Protein AF-A0A2S9G5M2-F1 (afdb_monomer)

Solvent-accessible surface area (backbone atoms only — not comparable to full-atom values): 5401 Å² total; per-residue (Å²): 139,56,88,88,50,65,86,47,72,67,34,47,48,51,49,48,52,53,50,26,54,52,44,36,56,45,35,71,73,72,43,90,73,85,81,96,67,84,66,89,46,69,67,54,51,51,50,34,49,47,47,19,53,79,65,74,40,92,79,84,90,80,82,84,87,66,57,68,70,59,52,54,72,59,35,90,78,49,57,53,62,63,72,74,108

Mean predicted aligned error: 3.11 Å

Foldseek 3Di:
DLPVADDDPVSLLVVLLVVLLVCLVVVVVVDDDDDPDPQPDPVSVVSSVVSNVVSVGDDDDDDPPDDPVVCLVPVVPCVSVVVVD

Sequence (85 aa):
LNADLGFSMADRSENLRRLAHVASILADSGQVVLVPAISPLAGHRELARKVAADAGVEFMEVFCDTPLEDCERRDPKGLYAKARA

Radius of gyration: 14.87 Å; Cα contacts (8 Å, |Δi|>4): 55; chains: 1; bounding box: 35×28×38 Å

Structure (mmCIF, N/CA/C/O backbone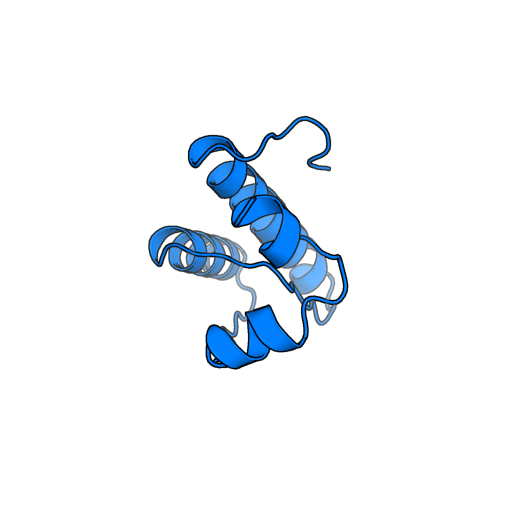):
data_AF-A0A2S9G5M2-F1
#
_entry.id   AF-A0A2S9G5M2-F1
#
loop_
_atom_site.group_PDB
_atom_site.id
_atom_site.type_symbol
_atom_site.label_atom_id
_atom_site.label_alt_id
_atom_site.label_comp_id
_atom_site.label_asym_id
_atom_site.label_entity_id
_atom_site.label_seq_id
_atom_site.pdbx_PDB_ins_code
_atom_site.Cartn_x
_atom_site.Cartn_y
_atom_site.Cartn_z
_atom_site.occupancy
_atom_site.B_iso_or_equiv
_atom_site.auth_seq_id
_atom_site.auth_comp_id
_atom_site.auth_asym_id
_atom_site.auth_atom_id
_atom_site.pdbx_PDB_model_num
ATOM 1 N N . LEU A 1 1 ? 1.153 15.530 0.176 1.00 72.00 1 LEU A N 1
ATOM 2 C CA . LEU A 1 1 ? 1.429 14.635 1.322 1.00 72.00 1 LEU A CA 1
ATOM 3 C C . LEU A 1 1 ? 2.852 14.081 1.301 1.00 72.00 1 LEU A C 1
ATOM 5 O O . LEU A 1 1 ? 3.495 14.150 2.334 1.00 72.00 1 LEU A O 1
ATOM 9 N N . ASN A 1 2 ? 3.340 13.567 0.163 1.00 86.12 2 ASN A N 1
ATOM 10 C CA . ASN A 1 2 ? 4.641 12.878 0.074 1.00 86.12 2 ASN A CA 1
ATOM 11 C C . ASN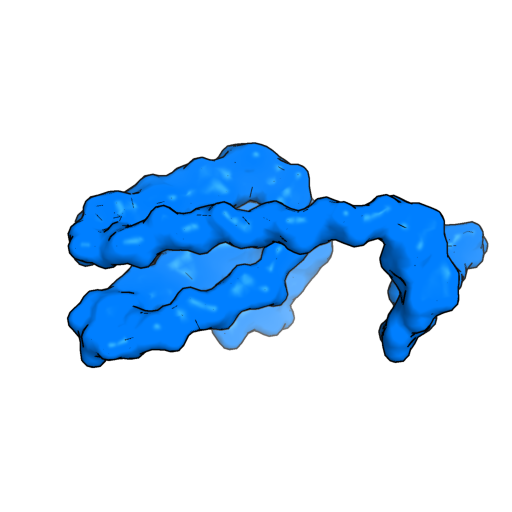 A 1 2 ? 5.568 13.472 -1.006 1.00 86.12 2 ASN A C 1
ATOM 13 O O . ASN A 1 2 ? 6.455 12.789 -1.498 1.00 86.12 2 ASN A O 1
ATOM 17 N N . ALA A 1 3 ? 5.325 14.718 -1.432 1.00 86.44 3 ALA A N 1
ATOM 18 C CA . ALA A 1 3 ? 6.099 15.365 -2.501 1.00 86.44 3 ALA A CA 1
ATOM 19 C C . ALA A 1 3 ? 7.548 15.689 -2.082 1.00 86.44 3 ALA A C 1
ATOM 21 O O . ALA A 1 3 ? 8.381 15.981 -2.931 1.00 86.44 3 ALA A O 1
ATOM 22 N N . ASP A 1 4 ? 7.824 15.633 -0.778 1.00 89.25 4 ASP A N 1
ATOM 23 C CA . ASP A 1 4 ? 9.137 15.744 -0.145 1.00 89.25 4 ASP A CA 1
ATOM 24 C C . ASP A 1 4 ? 9.951 14.439 -0.185 1.00 89.25 4 ASP A C 1
ATOM 26 O O . ASP A 1 4 ? 11.153 14.470 0.060 1.00 89.25 4 ASP A O 1
ATOM 30 N N . LEU A 1 5 ? 9.316 13.299 -0.478 1.00 89.81 5 LEU A N 1
ATOM 31 C CA . LEU A 1 5 ? 9.940 11.980 -0.390 1.00 89.81 5 LEU A CA 1
ATOM 32 C C . LEU A 1 5 ? 10.497 11.527 -1.744 1.00 89.81 5 LEU A C 1
ATOM 34 O O . LEU A 1 5 ? 9.828 11.614 -2.776 1.00 89.81 5 LEU A O 1
ATOM 38 N N . GLY A 1 6 ? 11.725 11.005 -1.726 1.00 87.38 6 GLY A N 1
ATOM 39 C CA . GLY A 1 6 ? 12.374 10.388 -2.879 1.00 87.38 6 GLY A CA 1
ATOM 40 C C . GLY A 1 6 ? 12.013 8.909 -3.066 1.00 87.38 6 GLY A C 1
ATOM 41 O O . GLY A 1 6 ? 10.971 8.419 -2.631 1.00 87.38 6 GLY A O 1
ATOM 42 N N . PHE A 1 7 ? 12.902 8.165 -3.730 1.00 86.12 7 PHE A N 1
ATOM 43 C CA . PHE A 1 7 ? 12.718 6.733 -4.019 1.00 86.12 7 PHE A CA 1
ATOM 44 C C . PHE A 1 7 ? 13.603 5.805 -3.180 1.00 86.12 7 PHE A C 1
ATOM 46 O O . PHE A 1 7 ? 13.623 4.599 -3.453 1.00 86.12 7 PHE A O 1
ATOM 53 N N . SER A 1 8 ? 14.314 6.337 -2.180 1.00 90.25 8 SER A N 1
ATOM 54 C CA . SER A 1 8 ? 15.114 5.530 -1.257 1.00 90.25 8 SER A CA 1
ATOM 55 C C . SER A 1 8 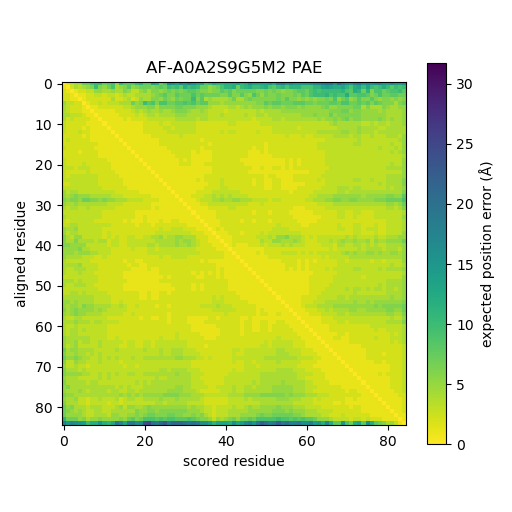? 14.230 4.567 -0.451 1.00 90.25 8 SER A C 1
ATOM 57 O O . SER A 1 8 ? 13.014 4.738 -0.356 1.00 90.25 8 SER A O 1
ATOM 59 N N . MET A 1 9 ? 14.821 3.531 0.148 1.00 86.88 9 MET A N 1
ATOM 60 C CA . MET A 1 9 ? 14.048 2.592 0.971 1.00 86.88 9 MET A CA 1
ATOM 61 C C . MET A 1 9 ? 13.427 3.267 2.200 1.00 86.88 9 MET A C 1
ATOM 63 O O . MET A 1 9 ? 12.285 2.963 2.540 1.00 86.88 9 MET A O 1
ATOM 67 N N . ALA A 1 10 ? 14.138 4.219 2.812 1.00 89.62 10 ALA A N 1
ATOM 68 C CA . ALA A 1 10 ? 13.621 5.013 3.922 1.00 89.62 10 ALA A CA 1
ATOM 69 C C . ALA A 1 10 ? 12.435 5.889 3.483 1.00 89.62 10 ALA A C 1
ATOM 71 O O . ALA A 1 10 ? 11.383 5.849 4.118 1.00 89.62 10 ALA A O 1
ATOM 72 N N . ASP A 1 11 ? 12.559 6.585 2.348 1.00 92.25 11 ASP A N 1
ATOM 73 C CA . ASP A 1 11 ? 11.480 7.419 1.798 1.00 92.25 11 ASP A CA 1
ATOM 74 C C . ASP A 1 11 ? 10.242 6.593 1.444 1.00 92.25 11 ASP A C 1
ATOM 76 O O . ASP A 1 11 ? 9.114 6.993 1.721 1.00 92.25 11 ASP A O 1
ATOM 80 N N . ARG A 1 12 ? 10.430 5.396 0.873 1.00 90.50 12 AR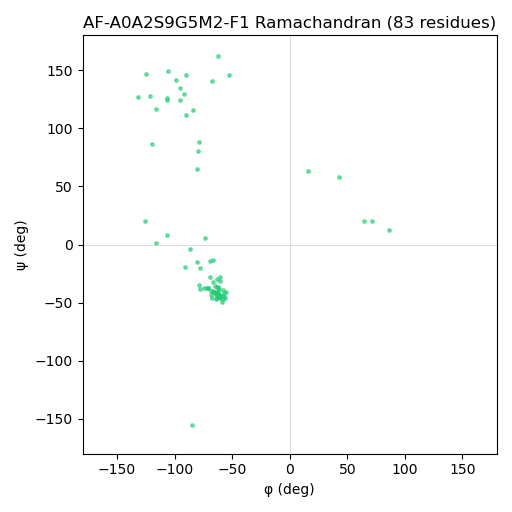G A N 1
ATOM 81 C CA . ARG A 1 12 ? 9.326 4.471 0.577 1.00 90.50 12 ARG A CA 1
ATOM 82 C C . ARG A 1 12 ? 8.626 4.001 1.848 1.00 90.50 12 ARG A C 1
ATOM 84 O O . ARG A 1 12 ? 7.397 3.938 1.864 1.00 90.50 12 ARG A O 1
ATOM 91 N N . SER A 1 13 ? 9.390 3.676 2.891 1.00 90.88 13 SER A N 1
ATOM 92 C CA . SER A 1 13 ? 8.838 3.290 4.191 1.00 90.88 13 SER A CA 1
ATOM 93 C C . SER A 1 13 ? 8.027 4.433 4.802 1.00 90.88 13 SER A C 1
ATOM 95 O O . SER A 1 13 ? 6.904 4.214 5.251 1.00 90.88 13 SER A O 1
ATOM 97 N N . GLU A 1 14 ? 8.546 5.660 4.762 1.00 94.06 14 GLU A N 1
ATOM 98 C CA . GLU A 1 14 ? 7.849 6.842 5.277 1.00 94.06 14 GLU A CA 1
ATOM 99 C C . GLU A 1 14 ? 6.593 7.171 4.460 1.00 94.06 14 GLU A C 1
ATOM 101 O O . GLU A 1 14 ? 5.534 7.443 5.026 1.00 94.06 14 GLU A O 1
ATOM 106 N N . ASN A 1 15 ? 6.662 7.057 3.132 1.00 94.44 15 ASN A N 1
ATOM 107 C CA . ASN A 1 15 ? 5.508 7.208 2.249 1.00 94.44 15 ASN A CA 1
ATOM 108 C C . ASN A 1 15 ? 4.388 6.226 2.630 1.00 94.44 15 ASN A C 1
ATOM 110 O O . ASN A 1 15 ? 3.228 6.623 2.733 1.00 94.44 15 ASN A O 1
ATOM 114 N N . LEU A 1 16 ? 4.727 4.955 2.865 1.00 94.94 16 LEU A N 1
ATOM 115 C CA . LEU A 1 16 ? 3.757 3.919 3.231 1.00 94.94 16 LEU A CA 1
ATOM 116 C C . LEU A 1 16 ? 3.215 4.112 4.650 1.00 94.94 16 LEU A C 1
ATOM 118 O O . LEU A 1 16 ? 2.015 3.947 4.856 1.00 94.94 16 LEU A O 1
ATOM 122 N N . ARG A 1 17 ? 4.049 4.552 5.601 1.00 95.38 17 ARG A N 1
ATOM 123 C CA . ARG A 1 17 ? 3.602 4.936 6.946 1.00 95.38 17 ARG A CA 1
ATOM 124 C C . ARG A 1 17 ? 2.573 6.068 6.889 1.00 95.38 17 ARG A C 1
ATOM 126 O O . ARG A 1 17 ? 1.505 5.958 7.486 1.00 95.38 17 ARG A O 1
ATOM 133 N N . ARG A 1 18 ? 2.866 7.146 6.147 1.00 97.12 18 ARG A N 1
ATOM 134 C CA . ARG A 1 18 ? 1.953 8.292 5.972 1.00 97.12 18 ARG A CA 1
ATOM 135 C C . ARG A 1 18 ? 0.637 7.866 5.321 1.00 97.12 18 ARG A C 1
ATOM 137 O O . ARG A 1 18 ? -0.424 8.264 5.794 1.00 97.12 18 ARG A O 1
ATOM 144 N N . LEU A 1 19 ? 0.699 7.034 4.278 1.00 97.25 19 LEU A N 1
ATOM 145 C CA . LEU A 1 19 ? -0.494 6.486 3.629 1.00 97.25 19 LEU A CA 1
ATOM 146 C C . LEU A 1 19 ? -1.333 5.634 4.587 1.00 97.25 19 LEU A C 1
ATOM 148 O O . LEU A 1 19 ? -2.547 5.801 4.603 1.00 97.25 19 LEU A O 1
ATOM 152 N N . ALA A 1 20 ? -0.710 4.777 5.401 1.00 97.12 20 ALA A N 1
ATOM 153 C CA . ALA A 1 20 ? -1.420 3.946 6.371 1.00 97.12 20 ALA A CA 1
ATOM 154 C C . ALA A 1 20 ? -2.191 4.792 7.394 1.00 97.12 20 ALA A C 1
ATOM 156 O O . ALA A 1 20 ? -3.371 4.548 7.613 1.00 97.12 20 ALA A O 1
ATOM 157 N N . HIS A 1 21 ? -1.574 5.839 7.953 1.00 97.38 21 HIS A N 1
ATOM 158 C CA . HIS A 1 21 ? -2.269 6.726 8.893 1.00 97.38 21 HIS A CA 1
ATOM 159 C C . HIS A 1 21 ? -3.441 7.468 8.245 1.00 97.38 21 HIS A C 1
ATOM 161 O O . HIS A 1 21 ? -4.513 7.549 8.836 1.00 97.38 21 HIS A O 1
ATOM 167 N N . VAL A 1 22 ? -3.261 7.995 7.030 1.00 97.88 22 VAL A N 1
ATOM 168 C CA . VAL A 1 22 ? -4.352 8.674 6.314 1.00 97.88 22 VAL A CA 1
ATOM 169 C C . VAL A 1 22 ? -5.478 7.698 5.983 1.00 97.88 22 VAL A C 1
ATOM 171 O O . VAL A 1 22 ? -6.643 8.047 6.149 1.00 97.88 22 VAL A O 1
ATOM 174 N N . ALA A 1 23 ? -5.146 6.474 5.568 1.00 98.00 23 ALA A N 1
ATOM 175 C CA . ALA A 1 23 ? -6.135 5.438 5.316 1.00 98.00 23 ALA A CA 1
ATOM 176 C C . ALA A 1 23 ? -6.917 5.084 6.586 1.00 98.00 23 ALA A C 1
ATOM 178 O O . ALA A 1 23 ? -8.140 5.026 6.522 1.00 98.00 23 ALA A O 1
ATOM 179 N N . SER A 1 24 ? -6.249 4.944 7.737 1.00 97.31 24 SER A N 1
ATOM 180 C CA . SER A 1 24 ? -6.928 4.695 9.011 1.00 97.31 24 SER A CA 1
ATOM 181 C C . SER A 1 24 ? -7.858 5.838 9.417 1.00 97.31 24 SER A C 1
ATOM 183 O O . SER A 1 24 ? -8.980 5.572 9.820 1.00 97.31 24 SER A O 1
ATOM 185 N N . ILE A 1 25 ? -7.444 7.101 9.258 1.00 97.94 25 ILE A N 1
ATOM 186 C CA . ILE A 1 25 ? -8.296 8.268 9.565 1.00 97.94 25 ILE A CA 1
ATOM 187 C C . ILE A 1 25 ? -9.552 8.282 8.682 1.00 97.94 25 ILE A C 1
ATOM 189 O O . ILE A 1 25 ? -10.655 8.548 9.153 1.00 97.94 25 ILE A O 1
ATOM 193 N N . LEU A 1 26 ? -9.400 7.999 7.386 1.00 98.12 26 LEU A N 1
ATOM 194 C CA . LEU A 1 26 ? -10.532 7.946 6.462 1.00 98.12 26 LEU A CA 1
ATOM 195 C C . LEU A 1 26 ? -11.448 6.749 6.762 1.00 98.12 26 LEU A C 1
ATOM 197 O O . LEU A 1 26 ? -12.669 6.905 6.737 1.00 98.12 26 LEU A O 1
ATOM 201 N N . ALA A 1 27 ? -10.884 5.587 7.092 1.00 97.88 27 ALA A N 1
ATOM 202 C CA . ALA A 1 27 ? -11.647 4.402 7.473 1.00 97.88 27 ALA A CA 1
ATOM 203 C C . ALA A 1 27 ? -12.431 4.609 8.778 1.00 97.88 27 ALA A C 1
ATOM 205 O O . ALA A 1 27 ? -13.611 4.272 8.835 1.00 97.88 27 ALA A O 1
ATOM 206 N N . ASP A 1 28 ? -11.821 5.248 9.777 1.00 96.94 28 ASP A N 1
ATOM 207 C CA . ASP A 1 28 ? -12.476 5.635 11.034 1.00 96.94 28 ASP A CA 1
ATOM 208 C C . ASP A 1 28 ? -13.653 6.599 10.792 1.00 96.94 28 ASP A C 1
ATOM 210 O O . ASP A 1 28 ? -14.692 6.510 11.440 1.00 96.94 28 ASP A O 1
ATOM 214 N N . SER A 1 29 ? -13.569 7.444 9.755 1.00 97.31 29 SER A N 1
ATOM 215 C CA . SER A 1 29 ? -14.695 8.285 9.310 1.00 97.31 29 SER A CA 1
ATOM 216 C C . SER A 1 29 ? -15.820 7.530 8.573 1.00 97.31 29 SER A C 1
ATOM 218 O O . SER A 1 29 ? -16.749 8.157 8.061 1.00 97.31 29 SER A O 1
ATOM 220 N N . GLY A 1 30 ? -15.751 6.196 8.495 1.00 96.25 30 GLY A N 1
ATOM 221 C CA . GLY A 1 30 ? -16.746 5.329 7.856 1.00 96.25 30 GLY A CA 1
ATOM 222 C C . GLY A 1 30 ? -16.550 5.123 6.351 1.00 96.25 30 GLY A C 1
ATOM 223 O O . GLY A 1 30 ? -17.459 4.633 5.680 1.00 96.25 30 GLY A O 1
ATOM 224 N N . GLN A 1 31 ? -15.397 5.504 5.793 1.00 98.12 31 GLN A N 1
ATOM 225 C CA . GLN A 1 31 ? -15.115 5.339 4.364 1.00 98.12 31 GLN A CA 1
ATOM 226 C C . GLN A 1 31 ? -14.462 3.991 4.061 1.00 98.12 31 GLN A C 1
ATOM 228 O O . GLN A 1 31 ? -13.610 3.506 4.799 1.00 98.12 31 GLN A O 1
ATOM 233 N N . VAL A 1 32 ? -14.776 3.432 2.892 1.00 97.75 32 VAL A N 1
ATOM 234 C CA . VAL A 1 32 ? -13.995 2.330 2.319 1.00 97.75 32 VAL A CA 1
ATOM 235 C C . VAL A 1 32 ? -12.805 2.922 1.568 1.00 97.75 32 VAL A C 1
ATOM 237 O O . VAL A 1 32 ? -12.982 3.624 0.572 1.00 97.75 32 VAL A O 1
ATOM 240 N N . VAL A 1 33 ? -11.588 2.642 2.037 1.00 98.31 33 VAL A N 1
ATOM 241 C CA . VAL A 1 33 ? -10.356 3.228 1.490 1.00 98.31 33 VAL A CA 1
ATOM 242 C C . VAL A 1 33 ? -9.586 2.198 0.669 1.00 98.31 33 VAL A C 1
ATOM 244 O O . VAL A 1 33 ? -9.238 1.128 1.160 1.00 98.31 33 VAL A O 1
ATOM 247 N N . LEU A 1 34 ? -9.265 2.544 -0.579 1.00 98.12 34 LEU A N 1
ATOM 248 C CA . LEU A 1 34 ? -8.428 1.732 -1.462 1.00 98.12 34 LEU A CA 1
ATOM 249 C C . LEU A 1 34 ? -7.047 2.376 -1.611 1.00 98.12 34 LEU A C 1
ATOM 251 O O . LEU A 1 34 ? -6.939 3.529 -2.029 1.00 98.12 34 LEU A O 1
ATOM 255 N N . VAL A 1 35 ? -5.985 1.624 -1.305 1.00 97.69 35 VAL A N 1
ATOM 256 C CA . VAL A 1 35 ? -4.597 2.121 -1.332 1.00 97.69 35 VAL A CA 1
ATOM 257 C C . VAL A 1 35 ? -3.752 1.325 -2.340 1.00 97.69 35 VAL A C 1
ATOM 259 O O . VAL A 1 35 ? -3.088 0.359 -1.964 1.00 97.69 35 VAL A O 1
ATOM 262 N N . PRO A 1 36 ? -3.739 1.704 -3.634 1.00 96.75 36 PRO A N 1
ATOM 263 C CA . PRO A 1 36 ? -2.916 1.044 -4.646 1.00 96.75 36 PRO A CA 1
ATOM 264 C C . PRO A 1 36 ? -1.456 1.519 -4.558 1.00 96.75 36 PRO A C 1
ATOM 266 O O . PRO A 1 36 ? -1.045 2.468 -5.229 1.00 96.75 36 PRO A O 1
ATOM 269 N N . ALA A 1 37 ? -0.658 0.854 -3.722 1.00 94.94 37 ALA A N 1
ATOM 270 C CA . ALA A 1 37 ? 0.772 1.119 -3.554 1.00 94.94 37 ALA A CA 1
ATOM 271 C C . ALA A 1 37 ? 1.613 -0.151 -3.780 1.00 94.94 37 ALA A C 1
ATOM 273 O O . ALA A 1 37 ? 1.184 -1.246 -3.437 1.00 94.94 37 ALA A O 1
ATOM 274 N N . ILE A 1 38 ? 2.832 -0.001 -4.325 1.00 93.75 38 ILE A N 1
ATOM 275 C CA . ILE A 1 38 ? 3.716 -1.139 -4.666 1.00 93.75 38 ILE A CA 1
ATOM 276 C C . ILE A 1 38 ? 4.088 -1.971 -3.427 1.00 93.75 38 ILE A C 1
ATOM 278 O O . ILE A 1 38 ? 4.186 -3.187 -3.516 1.00 93.75 38 ILE A O 1
ATOM 282 N N . SER A 1 39 ? 4.319 -1.321 -2.280 1.00 92.00 39 SER A N 1
ATOM 283 C CA . SER A 1 39 ? 4.570 -1.973 -0.980 1.00 92.00 39 SER A CA 1
ATOM 284 C C . SER A 1 39 ? 5.519 -3.190 -1.037 1.00 92.00 39 SER A C 1
ATOM 286 O O . SER A 1 39 ? 5.142 -4.290 -0.624 1.00 92.00 39 SER A O 1
ATOM 288 N N . PRO A 1 40 ? 6.765 -3.018 -1.531 1.00 88.25 40 PRO A N 1
ATOM 289 C CA . PRO A 1 40 ? 7.601 -4.138 -1.974 1.00 88.25 40 PRO A CA 1
ATOM 290 C C . PRO A 1 40 ? 8.092 -5.045 -0.837 1.00 88.25 40 PRO A C 1
ATOM 292 O O . PRO A 1 40 ? 8.327 -6.230 -1.051 1.00 88.25 40 PRO A O 1
ATOM 295 N N . LEU A 1 41 ? 8.242 -4.512 0.379 1.00 92.12 41 LEU A N 1
ATOM 296 C CA . LEU A 1 41 ? 8.716 -5.272 1.534 1.00 92.12 41 LEU A CA 1
ATOM 297 C C . LEU A 1 41 ? 7.553 -5.729 2.410 1.00 92.12 41 LEU A C 1
ATOM 299 O O . LEU A 1 41 ? 6.640 -4.949 2.679 1.00 92.12 41 LEU A O 1
ATOM 303 N N . ALA A 1 42 ? 7.650 -6.950 2.941 1.00 93.94 42 ALA A N 1
ATOM 304 C CA . ALA A 1 42 ? 6.694 -7.473 3.918 1.00 93.94 42 ALA A CA 1
ATOM 305 C C . ALA A 1 42 ? 6.550 -6.549 5.138 1.00 93.94 42 ALA A C 1
ATOM 307 O O . ALA A 1 42 ? 5.435 -6.253 5.552 1.00 93.94 42 ALA A O 1
ATOM 308 N N . GLY A 1 43 ? 7.662 -5.994 5.637 1.00 94.19 43 GLY A N 1
ATOM 309 C CA . GLY A 1 43 ? 7.647 -5.056 6.764 1.00 94.19 43 GLY A CA 1
ATOM 310 C C . GLY A 1 43 ? 6.833 -3.782 6.509 1.00 94.19 43 GLY A C 1
ATOM 311 O O . GLY A 1 43 ? 6.259 -3.232 7.442 1.00 94.19 43 GLY A O 1
ATOM 312 N N . HIS A 1 44 ? 6.707 -3.332 5.255 1.00 92.94 44 HIS A N 1
ATOM 313 C CA . HIS A 1 44 ? 5.851 -2.186 4.944 1.00 92.94 44 HIS A CA 1
A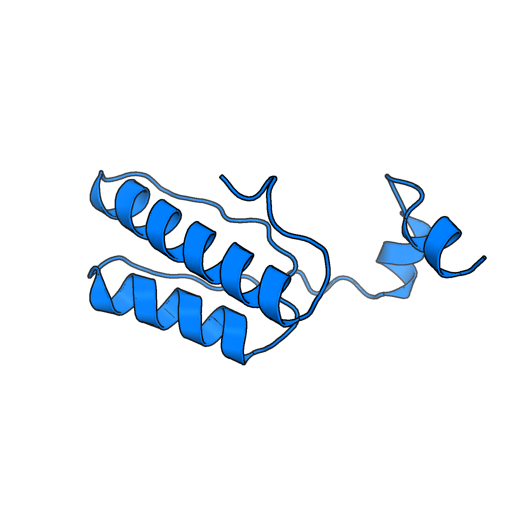TOM 314 C C . HIS A 1 44 ? 4.361 -2.525 5.071 1.00 92.94 44 HIS A C 1
ATOM 316 O O . HIS A 1 44 ? 3.571 -1.692 5.509 1.00 92.94 44 HIS A O 1
ATOM 322 N N . ARG A 1 45 ? 3.975 -3.742 4.675 1.00 96.12 45 ARG A N 1
ATOM 323 C CA . ARG A 1 45 ? 2.585 -4.214 4.741 1.00 96.12 45 ARG A CA 1
ATOM 324 C C . ARG A 1 45 ? 2.194 -4.532 6.181 1.00 96.12 45 ARG A C 1
ATOM 326 O O . ARG A 1 45 ? 1.107 -4.159 6.606 1.00 96.12 45 ARG A O 1
ATOM 333 N N . GLU A 1 46 ? 3.126 -5.089 6.951 1.00 97.19 46 GLU A N 1
ATOM 334 C CA . GLU A 1 46 ? 2.959 -5.298 8.391 1.00 97.19 46 GLU A CA 1
ATOM 335 C C . GLU A 1 46 ? 2.804 -3.976 9.153 1.00 97.19 46 GLU A C 1
ATOM 337 O O . GLU A 1 46 ? 1.921 -3.847 9.994 1.00 97.19 46 GLU A O 1
ATOM 342 N N . LEU A 1 47 ? 3.594 -2.949 8.812 1.00 96.12 47 LEU A N 1
ATOM 343 C CA . LEU A 1 47 ? 3.428 -1.612 9.384 1.00 96.12 47 LEU A CA 1
ATOM 344 C C . LEU A 1 47 ? 2.022 -1.054 9.125 1.00 96.12 47 LEU A C 1
ATOM 346 O O . LEU A 1 47 ? 1.393 -0.542 10.047 1.00 96.12 47 LEU A O 1
ATOM 350 N N . ALA A 1 48 ? 1.521 -1.156 7.892 1.00 97.12 48 ALA A N 1
ATOM 351 C CA . ALA A 1 48 ? 0.181 -0.682 7.555 1.00 97.12 48 ALA A CA 1
ATOM 352 C C . ALA A 1 48 ? -0.911 -1.452 8.316 1.00 97.12 48 ALA A C 1
ATOM 354 O O . ALA A 1 48 ? -1.819 -0.835 8.872 1.00 97.12 48 ALA A O 1
ATOM 355 N N . ARG A 1 49 ? -0.776 -2.782 8.410 1.00 97.88 49 ARG A N 1
ATOM 356 C CA . ARG A 1 49 ? -1.663 -3.652 9.195 1.00 97.88 49 ARG A CA 1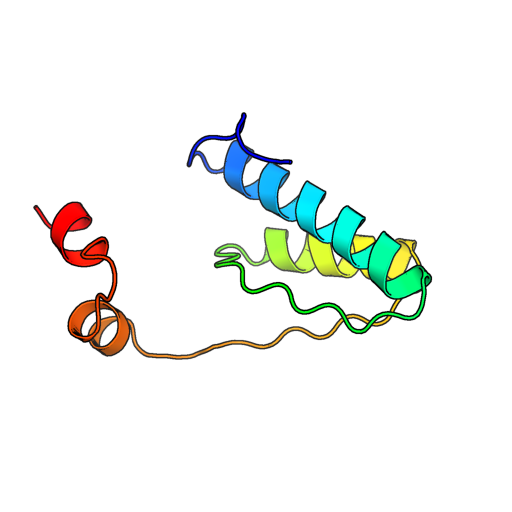
ATOM 357 C C . ARG A 1 49 ? -1.673 -3.260 10.672 1.00 97.88 49 ARG A C 1
ATOM 359 O O . ARG A 1 49 ? -2.743 -3.156 11.262 1.00 97.88 49 ARG A O 1
ATOM 366 N N . LYS A 1 50 ? -0.499 -2.992 11.249 1.00 98.12 50 LYS A N 1
ATOM 367 C CA . LYS A 1 50 ? -0.369 -2.529 12.632 1.00 98.12 50 LYS A CA 1
ATOM 368 C C . LYS A 1 50 ? -1.042 -1.173 12.846 1.00 98.12 50 LYS A C 1
ATOM 370 O O . LYS A 1 50 ? -1.802 -1.029 13.790 1.00 98.12 50 LYS A O 1
ATOM 375 N N . VAL A 1 51 ? -0.821 -0.202 11.958 1.00 97.88 51 VAL A N 1
ATOM 376 C CA . VAL A 1 51 ? -1.448 1.131 12.049 1.00 97.88 51 VAL A CA 1
ATOM 377 C C . VAL A 1 51 ? -2.977 1.054 11.956 1.00 97.88 51 VAL A C 1
ATOM 379 O O . VAL A 1 51 ? -3.668 1.803 12.643 1.00 97.88 51 VAL A O 1
ATOM 382 N N . ALA A 1 52 ? -3.516 0.155 11.132 1.00 97.50 52 ALA A N 1
ATOM 383 C CA . ALA A 1 52 ? -4.953 -0.100 11.071 1.00 97.50 52 ALA A CA 1
ATOM 384 C C . ALA A 1 52 ? -5.480 -0.746 12.364 1.00 97.50 52 ALA A C 1
ATOM 386 O O . ALA A 1 52 ? -6.467 -0.273 12.924 1.00 97.50 52 ALA A O 1
ATOM 387 N N . ALA A 1 53 ? -4.780 -1.763 12.879 1.00 97.81 53 ALA A N 1
ATOM 388 C CA . ALA A 1 53 ? -5.138 -2.435 14.127 1.00 97.81 53 ALA A CA 1
ATOM 389 C C . ALA A 1 53 ? -5.107 -1.482 15.335 1.00 97.81 53 ALA A C 1
ATOM 391 O O . ALA A 1 53 ? -6.055 -1.461 16.116 1.00 97.81 53 ALA A O 1
ATOM 392 N N . ASP A 1 54 ? -4.064 -0.654 15.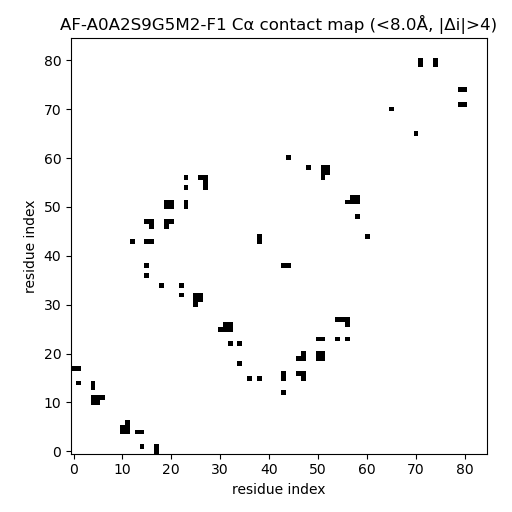452 1.00 97.75 54 ASP A N 1
ATOM 393 C CA . ASP A 1 54 ? -3.923 0.353 16.511 1.00 97.75 54 ASP A CA 1
ATOM 394 C C . ASP A 1 54 ? -5.041 1.415 16.442 1.00 97.75 54 ASP A C 1
ATOM 396 O O . ASP A 1 54 ? -5.446 1.955 17.469 1.00 97.75 54 ASP A O 1
ATOM 400 N N . ALA A 1 55 ? -5.562 1.699 15.242 1.00 97.00 55 ALA A N 1
ATOM 401 C CA . ALA A 1 55 ? -6.697 2.598 15.020 1.00 97.00 55 ALA A CA 1
ATOM 402 C C . ALA A 1 55 ? -8.071 1.908 15.140 1.00 97.00 55 ALA A C 1
ATOM 404 O O . ALA A 1 55 ? -9.092 2.580 15.036 1.00 97.00 55 ALA A O 1
ATOM 405 N N . GLY A 1 56 ? -8.121 0.588 15.347 1.00 97.56 56 GLY A N 1
ATOM 406 C CA . GLY A 1 56 ? -9.371 -0.165 15.467 1.00 97.56 56 GLY A CA 1
ATOM 407 C C . GLY A 1 56 ? -10.158 -0.322 14.160 1.00 97.56 56 GLY A C 1
ATOM 408 O O . GLY A 1 56 ? -11.355 -0.600 14.214 1.00 97.56 56 GLY A O 1
ATOM 409 N N . VAL A 1 57 ? -9.514 -0.161 12.999 1.00 97.88 57 VAL A N 1
ATOM 410 C CA . VAL A 1 57 ? -10.162 -0.276 11.681 1.00 97.88 57 VAL A CA 1
ATOM 411 C C . VAL A 1 57 ? -9.793 -1.582 10.976 1.00 97.88 57 VAL A C 1
ATOM 413 O O . VAL A 1 57 ? -8.697 -2.121 11.145 1.00 97.88 57 VAL A O 1
ATOM 416 N N . GLU A 1 58 ? -10.714 -2.101 10.162 1.00 97.62 58 GLU A N 1
ATOM 417 C CA . GLU A 1 58 ? -10.485 -3.317 9.381 1.00 97.62 58 GLU A CA 1
ATOM 418 C C . GLU A 1 58 ? -9.423 -3.091 8.291 1.00 97.62 58 GLU A C 1
ATOM 420 O O . GLU A 1 58 ? -9.378 -2.048 7.636 1.00 97.62 58 GLU A O 1
ATOM 425 N N . PHE A 1 59 ? -8.569 -4.095 8.079 1.00 98.19 59 PHE A N 1
ATOM 426 C CA . PHE A 1 59 ? -7.515 -4.065 7.071 1.00 98.19 59 PHE A CA 1
ATOM 427 C C . PHE A 1 59 ? -7.516 -5.342 6.234 1.00 98.19 59 PHE A C 1
ATOM 429 O O . PHE A 1 59 ? -7.385 -6.447 6.765 1.00 98.19 59 PHE A O 1
ATOM 436 N N . MET A 1 60 ? -7.560 -5.174 4.912 1.00 98.00 60 MET A N 1
ATOM 437 C CA . MET A 1 60 ? -7.469 -6.264 3.946 1.00 98.00 60 MET A CA 1
ATOM 438 C C . MET A 1 60 ? -6.284 -6.054 3.001 1.00 98.00 60 MET A C 1
ATOM 440 O O . MET A 1 60 ? -6.146 -5.009 2.367 1.00 98.00 60 MET A O 1
ATOM 444 N N . GLU A 1 61 ? -5.435 -7.075 2.890 1.00 97.81 61 GLU A N 1
ATOM 445 C CA . GLU A 1 61 ? -4.308 -7.100 1.957 1.00 97.81 61 GLU A CA 1
ATOM 446 C C . GLU A 1 61 ? -4.723 -7.829 0.677 1.00 97.81 61 GLU A C 1
ATOM 448 O O . GLU A 1 61 ? -5.162 -8.976 0.729 1.00 97.81 61 GLU A O 1
ATOM 453 N N . VAL A 1 62 ? -4.571 -7.167 -0.471 1.00 98.00 62 VAL A N 1
ATOM 454 C CA . VAL A 1 62 ? -4.863 -7.743 -1.790 1.00 98.00 62 VAL A CA 1
ATOM 455 C C . VAL A 1 62 ? -3.568 -7.813 -2.585 1.00 98.00 62 VAL A C 1
ATOM 457 O O . VAL A 1 62 ? -2.963 -6.785 -2.891 1.00 98.00 62 VAL A O 1
ATOM 460 N N . PHE A 1 63 ? -3.139 -9.028 -2.925 1.00 97.88 63 PHE A N 1
ATOM 461 C CA . PHE A 1 63 ? -1.945 -9.231 -3.735 1.00 97.88 63 PHE A CA 1
ATOM 462 C C . PHE A 1 63 ? -2.299 -9.255 -5.226 1.00 97.88 63 PHE A C 1
ATOM 464 O O . PHE A 1 63 ? -2.943 -10.181 -5.716 1.00 97.88 63 PHE A O 1
ATOM 471 N N . CYS A 1 64 ? -1.864 -8.226 -5.955 1.00 97.62 64 CYS A N 1
ATOM 472 C CA . CYS A 1 64 ? -1.957 -8.180 -7.413 1.00 97.62 64 CYS A CA 1
ATOM 473 C C . CYS A 1 64 ? -0.822 -9.000 -8.046 1.00 97.62 64 CYS A C 1
ATOM 475 O O . CYS A 1 64 ? 0.188 -8.439 -8.474 1.00 97.62 64 CYS A O 1
ATOM 477 N N . ASP A 1 65 ? -0.997 -10.319 -8.106 1.00 97.81 65 ASP A N 1
ATOM 478 C CA . ASP A 1 65 ? 0.007 -11.276 -8.592 1.00 97.81 65 ASP A CA 1
ATOM 479 C C . ASP A 1 65 ? 0.050 -11.366 -10.128 1.00 97.81 65 ASP A C 1
ATOM 481 O O . ASP A 1 65 ? -0.340 -12.354 -10.746 1.00 97.81 65 ASP A O 1
ATOM 485 N N . THR A 1 66 ? 0.444 -10.271 -10.780 1.00 97.81 66 THR A N 1
ATOM 486 C CA . THR A 1 66 ? 0.711 -10.279 -12.226 1.00 97.81 66 THR A CA 1
ATOM 487 C C . THR A 1 66 ? 2.195 -10.570 -12.467 1.00 97.81 66 THR A C 1
ATOM 489 O O . THR A 1 66 ? 3.029 -9.860 -11.900 1.00 97.81 66 THR A O 1
ATOM 492 N N . PRO A 1 67 ? 2.555 -11.535 -13.338 1.00 98.06 67 PRO A N 1
ATOM 493 C CA . PRO A 1 67 ? 3.949 -11.820 -13.668 1.00 98.06 67 PRO A CA 1
ATOM 494 C C . PRO A 1 67 ? 4.724 -10.574 -14.119 1.00 98.06 67 PRO A C 1
ATOM 496 O O . PRO A 1 67 ? 4.180 -9.698 -14.801 1.00 98.06 67 PRO A O 1
ATOM 499 N N . LEU A 1 68 ? 6.017 -10.508 -13.776 1.00 96.44 68 LEU A N 1
ATOM 500 C CA . LEU A 1 68 ? 6.882 -9.379 -14.141 1.00 96.44 68 LEU A CA 1
ATOM 501 C C . LEU A 1 68 ? 6.927 -9.165 -15.658 1.00 96.44 68 LEU A C 1
ATOM 503 O O . LEU A 1 68 ? 6.824 -8.031 -16.112 1.00 96.44 68 LEU A O 1
ATOM 507 N N . GLU A 1 69 ? 7.017 -10.247 -16.431 1.00 97.25 69 GLU A N 1
ATOM 508 C CA . GLU A 1 69 ? 7.049 -10.208 -17.898 1.00 97.25 69 GLU A CA 1
ATOM 509 C C . GLU A 1 69 ? 5.803 -9.530 -18.479 1.00 97.25 69 GLU A C 1
ATOM 511 O O . GLU A 1 69 ? 5.898 -8.727 -19.403 1.00 97.25 69 GLU A O 1
ATOM 516 N N . ASP A 1 70 ? 4.630 -9.784 -17.895 1.00 98.31 70 ASP A N 1
ATOM 517 C CA . ASP A 1 70 ? 3.390 -9.129 -18.298 1.00 98.31 70 ASP A CA 1
ATOM 518 C C . ASP A 1 70 ? 3.351 -7.657 -17.883 1.00 98.31 70 ASP A C 1
ATOM 520 O O . ASP A 1 70 ? 2.847 -6.823 -18.638 1.00 98.31 70 ASP A O 1
ATOM 524 N N . CYS A 1 71 ? 3.883 -7.314 -16.708 1.00 97.94 71 CYS A N 1
ATOM 525 C CA . CYS A 1 71 ? 4.011 -5.923 -16.273 1.00 97.94 71 CYS A CA 1
ATOM 526 C C . CYS A 1 71 ? 4.952 -5.127 -17.197 1.00 97.94 71 CYS A C 1
ATOM 528 O O . CYS A 1 71 ? 4.602 -4.024 -17.621 1.00 97.94 71 CYS A O 1
ATOM 530 N N . GLU A 1 72 ? 6.099 -5.710 -17.559 1.00 97.00 72 GLU A N 1
ATOM 531 C CA . GLU A 1 72 ? 7.090 -5.141 -18.482 1.00 97.00 72 GLU A CA 1
ATOM 532 C C . GLU A 1 72 ? 6.554 -5.032 -19.908 1.00 97.00 72 GLU A C 1
ATOM 534 O O . GLU A 1 72 ? 6.756 -4.019 -20.569 1.00 97.00 72 GLU A O 1
ATOM 539 N N . ARG A 1 73 ? 5.812 -6.039 -20.376 1.00 97.62 73 ARG A N 1
ATOM 540 C CA . ARG A 1 73 ? 5.164 -6.013 -21.691 1.00 97.62 73 ARG A CA 1
ATOM 541 C C . ARG A 1 73 ? 4.094 -4.926 -21.789 1.00 97.62 73 ARG A C 1
ATOM 543 O O . ARG A 1 73 ? 3.896 -4.365 -22.863 1.00 97.62 73 ARG A O 1
ATOM 550 N N . ARG A 1 74 ? 3.362 -4.661 -20.701 1.00 98.06 74 ARG A N 1
ATOM 551 C CA . ARG A 1 74 ? 2.297 -3.643 -20.667 1.00 98.06 74 ARG A CA 1
ATOM 552 C C . ARG A 1 74 ? 2.849 -2.223 -20.542 1.00 98.06 74 ARG A C 1
ATOM 554 O O . ARG A 1 74 ? 2.251 -1.324 -21.119 1.0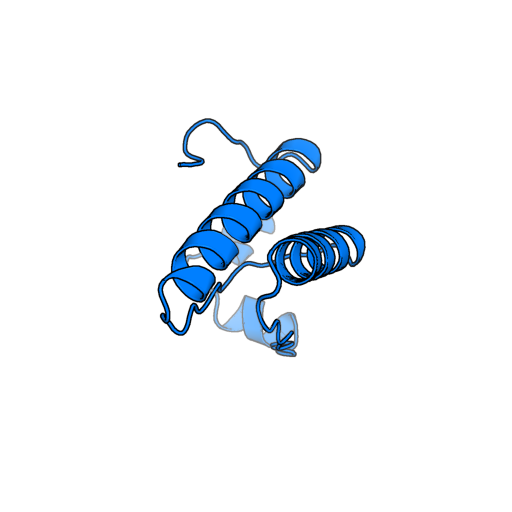0 98.06 74 ARG A O 1
ATOM 561 N N . ASP A 1 75 ? 3.906 -2.037 -19.747 1.00 96.81 75 ASP A N 1
ATOM 562 C CA . ASP A 1 75 ? 4.620 -0.783 -19.433 1.00 96.81 75 ASP A CA 1
ATOM 563 C C . ASP A 1 75 ? 3.889 0.534 -19.790 1.00 96.81 75 ASP A C 1
ATOM 565 O O . ASP A 1 75 ? 4.369 1.339 -20.592 1.00 96.81 75 ASP A O 1
ATOM 569 N N . PRO A 1 76 ? 2.729 0.822 -19.170 1.00 97.50 76 PRO A N 1
ATOM 570 C CA . PRO A 1 76 ? 1.846 1.910 -19.601 1.00 97.50 76 PRO A CA 1
ATOM 571 C C . PRO A 1 76 ? 2.451 3.309 -19.418 1.00 97.50 76 PRO A C 1
ATOM 573 O O . PRO A 1 76 ? 1.905 4.296 -19.905 1.00 97.50 76 PRO A O 1
ATOM 576 N N . LYS A 1 77 ? 3.551 3.414 -18.665 1.00 95.69 77 LYS A N 1
ATOM 577 C CA . LYS A 1 77 ? 4.240 4.672 -18.353 1.00 95.69 77 LYS A CA 1
ATOM 578 C C . LYS A 1 77 ? 5.659 4.728 -18.929 1.00 95.69 77 LYS A C 1
ATOM 580 O O . LYS A 1 77 ? 6.359 5.714 -18.690 1.00 95.69 77 LYS A O 1
ATOM 585 N N . GLY A 1 78 ? 6.102 3.691 -19.644 1.00 95.38 78 GLY A N 1
ATOM 586 C CA . GLY A 1 78 ? 7.476 3.590 -20.138 1.00 95.38 78 GLY A CA 1
ATOM 587 C C . GLY A 1 78 ? 8.528 3.499 -19.022 1.00 95.38 78 GLY A C 1
ATOM 588 O O . GLY A 1 78 ? 9.677 3.885 -19.234 1.00 95.38 78 GLY A O 1
ATOM 589 N N . LEU A 1 79 ? 8.140 3.118 -17.799 1.00 95.81 79 LEU A N 1
ATOM 590 C CA . LEU A 1 79 ? 9.041 3.099 -16.642 1.00 95.81 79 LEU A CA 1
ATOM 591 C C . LEU A 1 79 ? 9.939 1.864 -16.654 1.00 95.81 79 LEU A C 1
ATOM 593 O O . LEU A 1 79 ? 11.100 1.972 -16.264 1.00 95.81 79 LEU A O 1
ATOM 597 N N . TYR A 1 80 ? 9.435 0.723 -17.126 1.00 95.94 80 TYR A N 1
ATOM 598 C CA . TYR A 1 80 ? 10.261 -0.471 -17.288 1.00 95.94 80 TYR A CA 1
ATOM 599 C C . TYR A 1 80 ? 11.290 -0.278 -18.399 1.00 95.94 80 TYR A C 1
ATOM 601 O O . TYR A 1 80 ? 12.466 -0.567 -18.185 1.00 95.94 80 TYR A O 1
ATOM 609 N N . ALA A 1 81 ? 10.888 0.304 -19.534 1.00 95.12 81 ALA A N 1
ATOM 610 C CA . ALA A 1 81 ? 11.811 0.654 -20.610 1.00 95.12 81 ALA A CA 1
ATOM 611 C C . ALA A 1 81 ? 12.934 1.592 -20.126 1.00 95.12 81 ALA A C 1
ATOM 613 O O . ALA A 1 81 ? 14.103 1.350 -20.410 1.00 95.12 81 ALA A O 1
ATOM 614 N N . LYS A 1 82 ? 12.601 2.622 -19.332 1.00 94.88 82 LYS A N 1
ATOM 615 C CA . LYS A 1 82 ? 13.589 3.553 -18.752 1.00 94.88 82 LYS A CA 1
ATOM 616 C C . LYS A 1 82 ? 14.529 2.911 -17.734 1.00 94.88 82 LYS A C 1
ATOM 618 O O . LYS A 1 82 ? 15.657 3.360 -17.614 1.00 94.88 82 LYS A O 1
ATOM 623 N N . ALA A 1 83 ? 14.069 1.916 -16.978 1.00 93.62 83 ALA A N 1
ATOM 624 C CA . ALA A 1 83 ? 14.895 1.227 -15.986 1.00 93.62 83 ALA A CA 1
ATOM 625 C C . ALA A 1 83 ? 15.853 0.194 -16.608 1.00 93.62 83 ALA A C 1
ATOM 627 O O . ALA A 1 83 ? 16.805 -0.223 -15.952 1.00 93.62 83 ALA A O 1
ATOM 628 N N . ARG A 1 84 ? 15.568 -0.254 -17.838 1.00 90.62 84 ARG A N 1
ATOM 629 C CA . ARG A 1 84 ? 16.360 -1.232 -18.601 1.00 90.62 84 ARG A CA 1
ATOM 630 C C . ARG A 1 84 ? 17.425 -0.586 -19.501 1.00 90.62 84 ARG A C 1
ATOM 632 O O . ARG A 1 84 ? 18.314 -1.308 -19.945 1.00 90.62 84 ARG A O 1
ATOM 639 N N . ALA A 1 85 ? 17.282 0.705 -19.810 1.00 74.06 85 ALA A N 1
ATOM 640 C CA . ALA A 1 85 ? 18.223 1.498 -20.605 1.00 74.06 85 ALA A CA 1
ATOM 641 C C . ALA A 1 85 ? 19.447 1.911 -19.778 1.00 74.06 85 ALA A C 1
ATOM 643 O O . ALA A 1 85 ? 20.551 1.928 -20.363 1.00 74.06 85 ALA A O 1
#

Secondary structure (DSSP, 8-state):
--TT--SSHHHHHHHHHHHHHHHHH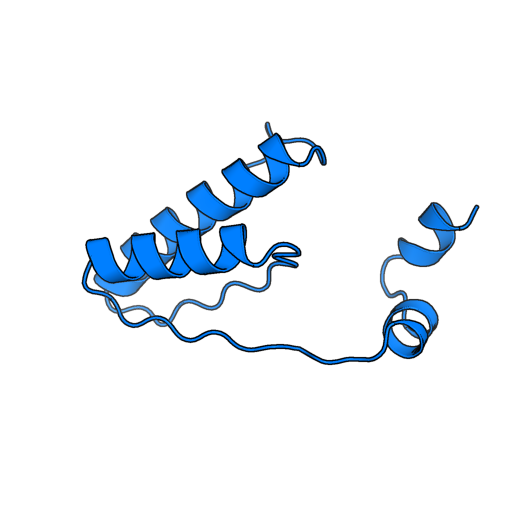HHHTT----------SHHHHHHHHHHHHHTT-----------HHHHHHH-TTSHHHHHH-

Nearest PDB structures (foldseek):
  4bzx-assembly2_B  TM=9.992E-01  e=1.217E-07  Mycobacterium tuberculosis
  2ofx-assembly1_B  TM=9.858E-01  e=9.195E-05  Homo sapiens
  2pez-assembly1_A  TM=9.850E-01  e=9.195E-05  Homo sapiens
  2pez-assembly1_B  TM=9.361E-01  e=5.576E-05  Homo sapiens
  2pey-assembly1_B  TM=9.354E-01  e=2.073E-04  Homo sapiens

pLDDT: mean 94.88, std 4.75, range [72.0, 98.31]